Protein AF-A0A958LTY9-F1 (afdb_monomer_lite)

Secondary structure (DSSP, 8-state):
-B--GGGSPTTPPPPB--EE--GGGTT---TT-EEEEEEEEEEEE-SGGGGS-S---B-----TT-----------TTSS---B--EEEEEEEEEEEEEE-TT-

Sequence (104 aa):
MQEDPTKIPPGAMPRSIDVVLRNEFTEKGQPGDICEVIGYLCVLPELSSMLKPGEKTQLTTRSIETRGLGQTEGGISGLKGIRDLSYKLVFTAINIKVENNQFD

pLDDT: mean 76.16, std 18.68, range [38.66, 96.69]

Structure (mmCIF, N/CA/C/O backbone):
data_AF-A0A958LTY9-F1
#
_entry.id   AF-A0A958LTY9-F1
#
loop_
_atom_site.group_PDB
_atom_site.id
_atom_site.type_symbol
_atom_site.label_atom_id
_atom_site.label_alt_id
_atom_site.label_comp_id
_atom_site.label_asym_id
_atom_site.label_entity_id
_atom_site.label_seq_id
_atom_site.pdbx_PDB_ins_code
_atom_site.Cartn_x
_atom_site.Cartn_y
_atom_site.Cartn_z
_atom_site.occupancy
_atom_site.B_iso_or_equiv
_atom_site.auth_seq_id
_atom_site.auth_comp_id
_atom_site.auth_asym_id
_atom_site.auth_atom_id
_atom_site.pdbx_PDB_model_num
ATOM 1 N N . MET A 1 1 ? 1.523 2.584 2.343 1.00 91.56 1 MET A N 1
ATOM 2 C CA . MET A 1 1 ? 0.974 1.899 3.533 1.00 91.56 1 MET A CA 1
ATOM 3 C C . MET A 1 1 ? 1.959 0.849 4.010 1.00 91.56 1 MET A C 1
ATOM 5 O O . MET A 1 1 ? 2.616 0.228 3.179 1.00 91.56 1 MET A O 1
ATOM 9 N N . GLN A 1 2 ? 2.098 0.695 5.323 1.00 94.12 2 GLN A N 1
ATOM 10 C CA . GLN A 1 2 ? 3.023 -0.249 5.952 1.00 94.12 2 GLN A CA 1
ATOM 11 C C . GLN A 1 2 ? 2.249 -1.437 6.531 1.00 94.12 2 GLN A C 1
ATOM 13 O O . GLN A 1 2 ? 1.096 -1.280 6.925 1.00 94.12 2 GLN A O 1
ATOM 18 N N . GLU A 1 3 ? 2.872 -2.614 6.556 1.00 92.81 3 GLU A N 1
ATOM 19 C CA . GLU A 1 3 ? 2.320 -3.791 7.229 1.00 92.81 3 GLU A CA 1
ATOM 20 C C . GLU A 1 3 ? 2.062 -3.540 8.721 1.00 92.81 3 GLU A C 1
ATOM 22 O O . GLU A 1 3 ? 2.822 -2.843 9.397 1.00 92.81 3 GLU A O 1
ATOM 27 N N . ASP A 1 4 ? 1.001 -4.166 9.229 1.00 89.94 4 ASP A N 1
ATOM 28 C CA . ASP A 1 4 ? 0.650 -4.159 10.646 1.00 89.94 4 ASP A CA 1
ATOM 29 C C . ASP A 1 4 ? 1.744 -4.867 11.467 1.00 89.94 4 ASP A C 1
ATOM 31 O O . ASP A 1 4 ? 2.004 -6.053 11.226 1.00 89.94 4 ASP A O 1
ATOM 35 N N . PRO A 1 5 ? 2.366 -4.189 12.453 1.00 85.75 5 PRO A N 1
ATOM 36 C CA . PRO A 1 5 ? 3.448 -4.755 13.249 1.00 85.75 5 PRO A CA 1
ATOM 37 C C . PRO A 1 5 ? 3.052 -6.019 14.016 1.00 85.75 5 PRO A C 1
ATOM 39 O O . PRO A 1 5 ? 3.915 -6.846 14.301 1.00 85.75 5 PRO A O 1
ATOM 42 N N . THR A 1 6 ? 1.765 -6.210 14.316 1.00 88.12 6 THR A N 1
ATOM 43 C CA . THR A 1 6 ? 1.278 -7.393 15.039 1.00 88.12 6 THR A CA 1
ATOM 44 C C . THR A 1 6 ? 1.295 -8.666 14.190 1.00 88.12 6 THR A C 1
ATOM 46 O O . THR A 1 6 ? 1.281 -9.769 14.736 1.00 88.12 6 THR A O 1
ATOM 49 N N . LYS A 1 7 ? 1.352 -8.533 12.858 1.00 87.94 7 LYS A N 1
ATOM 50 C CA . LYS A 1 7 ? 1.311 -9.659 11.909 1.00 87.94 7 LYS A CA 1
ATOM 51 C C . LYS A 1 7 ? 2.671 -9.998 11.301 1.00 87.94 7 LYS A C 1
ATOM 53 O O . LYS A 1 7 ? 2.763 -10.912 10.481 1.00 87.94 7 LYS A O 1
ATOM 58 N N . ILE A 1 8 ? 3.722 -9.276 11.681 1.00 91.81 8 ILE A N 1
ATOM 59 C CA . ILE A 1 8 ? 5.073 -9.480 11.155 1.00 91.81 8 ILE A CA 1
ATOM 60 C C . ILE A 1 8 ? 5.761 -10.606 11.942 1.00 91.81 8 ILE A C 1
ATOM 62 O O . ILE A 1 8 ? 5.724 -10.604 13.174 1.00 91.81 8 ILE A O 1
ATOM 66 N N . PRO A 1 9 ? 6.414 -11.572 11.268 1.00 93.00 9 PRO A N 1
ATOM 67 C CA . PRO A 1 9 ? 7.162 -12.612 11.959 1.00 93.00 9 PRO A CA 1
ATOM 68 C C . PRO A 1 9 ? 8.372 -12.028 12.717 1.00 93.00 9 PRO A C 1
ATOM 70 O O . PRO A 1 9 ? 9.009 -11.089 12.227 1.00 93.00 9 PRO A O 1
ATOM 73 N N . PRO A 1 10 ? 8.744 -12.590 13.883 1.00 90.94 10 PRO A N 1
ATOM 74 C CA . PRO A 1 10 ? 9.883 -12.108 14.658 1.00 90.94 10 PRO A CA 1
ATOM 75 C C . PRO A 1 10 ? 11.170 -12.042 13.827 1.00 90.94 10 PRO A C 1
ATOM 77 O O . PRO A 1 10 ? 11.539 -13.002 13.153 1.00 90.94 10 PRO A O 1
ATOM 80 N N . GLY A 1 11 ? 11.857 -10.899 13.888 1.00 91.75 11 GLY A N 1
ATOM 81 C CA . GLY A 1 11 ? 13.105 -10.656 13.158 1.00 91.75 11 GLY A CA 1
ATOM 82 C C . GLY A 1 11 ? 12.938 -10.169 11.714 1.00 91.75 11 GLY A C 1
ATOM 83 O O . GLY A 1 11 ? 13.941 -9.836 11.085 1.00 91.75 11 GLY A O 1
ATOM 84 N N . ALA A 1 12 ? 11.714 -10.079 11.182 1.00 93.38 12 ALA A N 1
ATOM 85 C CA . ALA A 1 12 ? 11.473 -9.473 9.875 1.00 93.38 12 ALA A CA 1
ATOM 86 C C . ALA A 1 12 ? 11.288 -7.950 9.970 1.00 93.38 12 ALA A C 1
ATOM 88 O O . ALA A 1 12 ? 10.762 -7.423 10.949 1.00 93.38 12 ALA A O 1
ATOM 89 N N . MET A 1 13 ? 11.704 -7.241 8.918 1.00 93.62 13 MET A N 1
ATOM 90 C CA . MET A 1 13 ? 11.417 -5.815 8.766 1.00 93.62 13 MET A CA 1
ATOM 91 C C . MET A 1 13 ? 10.019 -5.613 8.158 1.00 93.62 13 MET A C 1
ATOM 93 O O . MET A 1 13 ? 9.661 -6.356 7.239 1.00 93.62 13 MET A O 1
ATOM 97 N N . PRO A 1 14 ? 9.247 -4.605 8.607 1.00 93.06 14 PRO A N 1
ATOM 98 C CA . PRO A 1 14 ? 7.956 -4.278 8.009 1.00 93.06 14 PRO A CA 1
ATOM 99 C C . PRO A 1 14 ? 8.077 -3.957 6.526 1.00 93.06 14 PRO A C 1
ATOM 101 O O . PRO A 1 14 ? 8.882 -3.112 6.128 1.00 93.06 14 PRO A O 1
ATOM 104 N N . ARG A 1 15 ? 7.251 -4.606 5.704 1.00 93.25 15 ARG A N 1
ATOM 105 C CA . ARG A 1 15 ? 7.165 -4.275 4.280 1.00 93.25 15 ARG A CA 1
ATOM 106 C C . ARG A 1 15 ? 6.161 -3.147 4.072 1.00 93.25 15 ARG A C 1
ATOM 108 O O . ARG A 1 15 ? 5.253 -2.930 4.877 1.00 93.25 15 ARG A O 1
ATOM 115 N N . SER A 1 16 ? 6.331 -2.417 2.979 1.00 93.44 16 SER A N 1
ATOM 116 C CA . SER A 1 16 ? 5.432 -1.342 2.577 1.00 93.44 16 SER A CA 1
ATOM 117 C C . SER A 1 16 ? 5.024 -1.494 1.117 1.00 93.44 16 SER A C 1
ATOM 119 O O . SER A 1 16 ? 5.759 -2.038 0.292 1.00 93.44 16 SER A O 1
ATOM 121 N N . ILE A 1 17 ? 3.821 -1.018 0.812 1.00 93.38 17 ILE A N 1
ATOM 122 C CA . ILE A 1 17 ? 3.281 -0.938 -0.542 1.00 93.38 17 ILE A CA 1
ATOM 123 C C . ILE A 1 17 ? 2.686 0.446 -0.768 1.00 93.38 17 ILE A C 1
ATOM 125 O O . ILE A 1 17 ? 2.056 1.025 0.125 1.00 93.38 17 ILE A O 1
ATOM 129 N N . ASP A 1 18 ? 2.874 0.981 -1.968 1.00 93.81 18 ASP A N 1
ATOM 130 C CA . ASP A 1 18 ? 2.240 2.233 -2.358 1.00 93.81 18 ASP A CA 1
ATOM 131 C C . ASP A 1 18 ? 0.789 1.973 -2.716 1.00 93.81 18 ASP A C 1
ATOM 133 O O . ASP A 1 18 ? 0.487 1.103 -3.534 1.00 93.81 18 ASP A O 1
ATOM 137 N N . VAL A 1 19 ? -0.101 2.739 -2.096 1.00 94.62 19 VAL A N 1
ATOM 138 C CA . VAL A 1 19 ? -1.539 2.641 -2.312 1.00 94.62 19 VAL A CA 1
ATOM 139 C C . VAL A 1 19 ? -2.023 3.965 -2.870 1.00 94.62 19 VAL A C 1
ATOM 141 O O . VAL A 1 19 ? -1.785 5.012 -2.272 1.00 94.62 19 VAL A O 1
ATOM 144 N N . VAL A 1 20 ? -2.697 3.917 -4.014 1.00 94.62 20 VAL A N 1
ATOM 145 C CA . VAL A 1 20 ? -3.296 5.091 -4.649 1.00 94.62 20 VAL A CA 1
ATOM 146 C C . VAL A 1 20 ? -4.790 5.094 -4.355 1.00 94.62 20 VAL A C 1
ATOM 148 O O . VAL A 1 20 ? -5.521 4.217 -4.822 1.00 94.62 20 VAL A O 1
ATOM 151 N N . LEU A 1 21 ? -5.230 6.094 -3.591 1.00 94.44 21 LEU A N 1
ATOM 152 C CA . LEU A 1 21 ? -6.641 6.423 -3.394 1.00 94.44 21 LEU A CA 1
ATOM 153 C C . LEU A 1 21 ? -7.108 7.339 -4.531 1.00 94.44 21 LEU A C 1
ATOM 155 O O . LEU A 1 21 ? -6.332 8.144 -5.046 1.00 94.44 21 LEU A O 1
ATOM 159 N N . ARG A 1 22 ? -8.364 7.192 -4.957 1.00 91.62 22 ARG A N 1
ATOM 160 C CA . ARG A 1 22 ? -8.960 7.993 -6.036 1.00 91.62 22 ARG A CA 1
ATOM 161 C C . ARG A 1 22 ? -10.374 8.424 -5.664 1.00 91.62 22 ARG A C 1
ATOM 163 O O . ARG A 1 22 ? -11.018 7.790 -4.829 1.00 91.62 22 ARG A O 1
ATOM 170 N N . ASN A 1 23 ? -10.852 9.463 -6.346 1.00 90.62 23 ASN A N 1
ATOM 171 C CA . ASN A 1 23 ? -12.229 9.951 -6.287 1.00 90.62 23 ASN A CA 1
ATOM 172 C C . ASN A 1 23 ? -12.682 10.267 -4.844 1.00 90.62 23 ASN A C 1
ATOM 174 O O . ASN A 1 23 ? -12.002 11.002 -4.131 1.00 90.62 23 ASN A O 1
ATOM 178 N N . GLU A 1 24 ? -13.812 9.713 -4.409 1.00 91.19 24 GLU A N 1
ATOM 179 C CA . GLU A 1 24 ? -14.455 9.946 -3.113 1.00 91.19 24 GLU A CA 1
ATOM 180 C C . GLU A 1 24 ? -13.705 9.365 -1.905 1.00 91.19 24 GLU A C 1
ATOM 182 O O . GLU A 1 24 ? -14.080 9.624 -0.763 1.00 91.19 24 GLU A O 1
ATOM 187 N N . PHE A 1 25 ? -12.667 8.558 -2.134 1.00 89.50 25 PHE A N 1
ATOM 188 C CA . PHE A 1 25 ? -11.833 7.989 -1.070 1.00 89.50 25 PHE A CA 1
ATOM 189 C C . PHE A 1 25 ? -10.596 8.839 -0.764 1.00 89.50 25 PHE A C 1
ATOM 191 O O . PHE A 1 25 ? -9.848 8.515 0.158 1.00 89.50 25 PHE A O 1
ATOM 198 N N . THR A 1 26 ? -10.374 9.911 -1.528 1.00 89.38 26 THR A N 1
ATOM 199 C CA . THR A 1 26 ? -9.324 10.900 -1.251 1.00 89.38 26 THR A CA 1
ATOM 200 C C . THR A 1 26 ? -9.565 11.510 0.138 1.00 89.38 26 THR A C 1
ATOM 202 O O . THR A 1 26 ? -10.713 11.749 0.502 1.00 89.38 26 THR A O 1
ATOM 205 N N . GLU A 1 27 ? -8.505 11.713 0.926 1.00 86.94 27 GLU A N 1
ATOM 206 C CA . GLU A 1 27 ? -8.537 12.229 2.313 1.00 86.94 27 GLU A CA 1
ATOM 207 C C . GLU A 1 27 ? -9.180 11.327 3.388 1.00 86.94 27 GLU A C 1
ATOM 209 O O . GLU A 1 27 ? -9.232 11.717 4.551 1.00 86.94 27 GLU A O 1
ATOM 214 N N . LYS A 1 28 ? -9.650 10.112 3.064 1.00 88.00 28 LYS A N 1
ATOM 215 C CA . LYS A 1 28 ? -10.280 9.246 4.083 1.00 88.00 28 LYS A CA 1
ATOM 216 C C . LYS A 1 28 ? -9.315 8.621 5.088 1.00 88.00 28 LYS A C 1
ATOM 218 O O . LYS A 1 28 ? -9.761 8.267 6.168 1.00 88.00 28 LYS A O 1
ATOM 223 N N . GLY A 1 29 ? -8.053 8.413 4.721 1.00 85.75 29 GLY A N 1
ATOM 224 C CA . GLY A 1 29 ? -7.054 7.820 5.613 1.00 85.75 29 GLY A CA 1
ATOM 225 C C . GLY A 1 29 ? -6.103 8.880 6.145 1.00 85.75 29 GLY A C 1
ATOM 226 O O . GLY A 1 29 ? -5.517 9.616 5.348 1.00 85.75 29 GLY A O 1
ATOM 227 N N . GLN A 1 30 ? -5.917 8.930 7.462 1.00 88.38 30 GLN A N 1
ATOM 228 C CA . GLN A 1 30 ? -4.955 9.814 8.108 1.00 88.38 30 GLN A CA 1
ATOM 229 C C . GLN A 1 30 ? -3.663 9.064 8.472 1.00 88.38 30 GLN A C 1
ATOM 231 O O . GLN A 1 30 ? -3.637 7.832 8.580 1.00 88.38 30 GLN A O 1
ATOM 236 N N . PRO A 1 31 ? -2.537 9.779 8.641 1.00 89.12 31 PRO A N 1
ATOM 237 C CA . PRO A 1 31 ? -1.313 9.170 9.142 1.00 89.12 31 PRO A CA 1
ATOM 238 C C . PRO A 1 31 ? -1.535 8.534 10.521 1.00 89.12 31 PRO A C 1
ATOM 240 O O . PRO A 1 31 ? -1.973 9.204 11.447 1.00 89.12 31 PRO A O 1
ATOM 243 N N . GLY A 1 32 ? -1.177 7.257 10.662 1.00 88.19 32 GLY A N 1
ATOM 244 C CA . GLY A 1 32 ? -1.345 6.500 11.910 1.00 88.19 32 GLY A CA 1
ATOM 245 C C . GLY A 1 32 ? -2.578 5.596 11.932 1.00 88.19 32 GLY A C 1
ATOM 246 O O . GLY A 1 32 ? -2.610 4.652 12.721 1.00 88.19 32 GLY A O 1
ATOM 247 N N . ASP A 1 33 ? -3.531 5.801 11.022 1.00 90.00 33 ASP A N 1
ATOM 248 C CA . ASP A 1 33 ? -4.740 4.988 10.968 1.00 90.00 33 ASP A CA 1
ATOM 249 C C . ASP A 1 33 ? -4.463 3.556 10.501 1.00 90.00 33 ASP A C 1
ATOM 251 O O . ASP A 1 33 ? -3.736 3.295 9.533 1.00 90.00 33 ASP A O 1
ATOM 255 N N . ILE A 1 34 ? -5.148 2.611 11.145 1.00 90.06 34 ILE A N 1
ATOM 256 C CA . ILE A 1 34 ? -5.236 1.233 10.666 1.00 90.06 34 ILE A CA 1
ATOM 257 C C . ILE A 1 34 ? -6.345 1.189 9.620 1.00 90.06 34 ILE A C 1
ATOM 259 O O . ILE A 1 34 ? -7.526 1.347 9.936 1.00 90.06 34 ILE A O 1
ATOM 263 N N . CYS A 1 35 ? -5.950 0.985 8.366 1.00 91.56 35 CYS A N 1
ATOM 264 C CA . CYS A 1 35 ? -6.864 0.990 7.233 1.00 91.56 35 CYS A CA 1
ATOM 265 C C . CYS A 1 35 ? -6.882 -0.370 6.532 1.00 91.56 35 CYS A C 1
ATOM 267 O O . CYS A 1 35 ? -5.83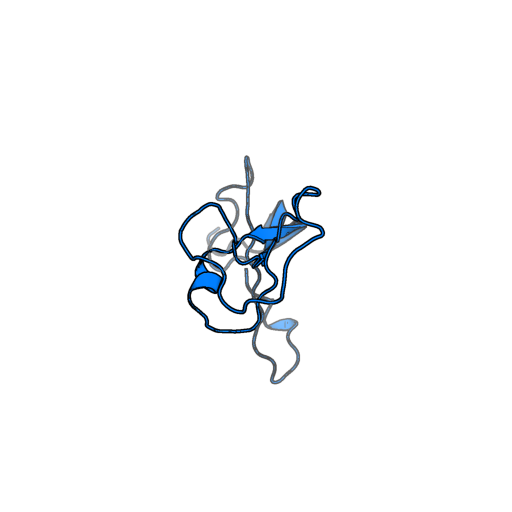7 -0.932 6.199 1.00 91.56 35 CYS A O 1
ATOM 269 N N . GLU A 1 36 ? -8.081 -0.852 6.230 1.00 93.00 36 GLU A N 1
ATOM 270 C CA . GLU A 1 36 ? -8.322 -1.977 5.339 1.00 93.00 36 GLU A CA 1
ATOM 271 C C . GLU A 1 36 ? -8.642 -1.442 3.938 1.00 93.00 36 GLU A C 1
ATOM 273 O O . GLU A 1 36 ? -9.552 -0.630 3.755 1.00 93.00 36 GLU A O 1
ATOM 278 N N . VAL A 1 37 ? -7.876 -1.876 2.934 1.00 94.31 37 VAL A N 1
ATOM 279 C CA . VAL A 1 37 ? -8.008 -1.390 1.555 1.00 94.31 37 VAL A CA 1
ATOM 280 C C . VAL A 1 37 ? -8.376 -2.538 0.630 1.00 94.31 37 VAL A C 1
ATOM 282 O O . VAL A 1 37 ? -7.694 -3.559 0.579 1.00 94.31 37 VAL A O 1
ATOM 285 N N . ILE A 1 38 ? -9.428 -2.333 -0.159 1.00 95.94 38 ILE A N 1
ATOM 286 C CA . ILE A 1 38 ? -9.872 -3.251 -1.207 1.00 95.94 38 ILE A CA 1
ATOM 287 C C . ILE A 1 38 ? -9.556 -2.614 -2.554 1.00 95.94 38 ILE A C 1
ATOM 289 O O . ILE A 1 38 ? -9.814 -1.430 -2.773 1.00 95.94 38 ILE A O 1
ATOM 293 N N . GLY A 1 39 ? -9.000 -3.388 -3.477 1.00 95.44 39 GLY A N 1
ATOM 294 C CA . GLY A 1 39 ? -8.551 -2.868 -4.758 1.00 95.44 39 GLY A CA 1
ATOM 295 C C . GLY A 1 39 ? -7.848 -3.917 -5.600 1.00 95.44 39 GLY A C 1
ATOM 296 O O . GLY A 1 39 ? -8.106 -5.112 -5.466 1.00 95.44 39 GLY A O 1
ATOM 297 N N . TYR A 1 40 ? -6.956 -3.459 -6.470 1.00 96.38 40 TYR A N 1
ATOM 298 C CA . TYR A 1 40 ? -6.218 -4.316 -7.387 1.00 96.38 40 TYR A CA 1
ATOM 299 C C . TYR A 1 40 ? -4.751 -3.898 -7.495 1.00 96.38 40 TYR A C 1
ATOM 301 O O . TYR A 1 40 ? -4.400 -2.722 -7.373 1.00 96.38 40 TYR A O 1
ATOM 309 N N . LEU A 1 41 ? -3.884 -4.887 -7.720 1.00 96.56 41 LEU A N 1
ATOM 310 C CA . LEU A 1 41 ? -2.457 -4.672 -7.919 1.00 96.56 41 LEU A CA 1
ATOM 311 C C . LEU A 1 41 ? -2.195 -4.201 -9.354 1.00 96.56 41 LEU A C 1
ATOM 313 O O . LEU A 1 41 ? -2.649 -4.814 -10.318 1.00 96.56 41 LEU A O 1
ATOM 317 N N . CYS A 1 42 ? -1.431 -3.126 -9.477 1.00 94.88 42 CYS A N 1
ATOM 318 C CA . CYS A 1 42 ? -1.040 -2.492 -10.725 1.00 94.88 42 CYS A CA 1
ATOM 319 C C . CYS A 1 42 ? 0.477 -2.445 -10.857 1.00 94.88 42 CYS A C 1
ATOM 321 O O . CYS A 1 42 ? 1.227 -2.517 -9.881 1.00 94.88 42 CYS A O 1
ATOM 323 N N . VAL A 1 43 ? 0.918 -2.247 -12.093 1.00 92.56 43 VAL A N 1
ATOM 324 C CA . VAL A 1 43 ? 2.320 -2.073 -12.443 1.00 92.56 43 VAL A CA 1
ATOM 325 C C . VAL A 1 43 ? 2.477 -0.703 -13.094 1.00 92.56 43 VAL A C 1
ATOM 327 O O . VAL A 1 43 ? 1.835 -0.431 -14.108 1.00 92.56 43 VAL A O 1
ATOM 330 N N . LEU A 1 44 ? 3.306 0.165 -12.516 1.00 88.31 44 LEU A N 1
ATOM 331 C CA . LEU A 1 44 ? 3.600 1.490 -13.066 1.00 88.31 44 LEU A CA 1
ATOM 332 C C . LEU A 1 44 ? 5.021 1.538 -13.628 1.00 88.31 44 LEU A C 1
ATOM 334 O O . LEU A 1 44 ? 5.931 1.005 -12.992 1.00 88.31 44 LEU A O 1
ATOM 338 N N . PRO A 1 45 ? 5.241 2.171 -14.792 1.00 86.31 45 PRO A N 1
ATOM 339 C CA . PRO A 1 45 ? 6.588 2.388 -15.299 1.00 86.31 45 PRO A CA 1
ATOM 340 C C . PRO A 1 45 ? 7.345 3.352 -14.375 1.00 86.31 45 PRO A C 1
ATOM 342 O O . PRO A 1 45 ? 6.841 4.424 -14.042 1.00 86.31 45 PRO A O 1
ATOM 345 N N . GLU A 1 46 ? 8.557 2.985 -13.970 1.00 75.75 46 GLU A N 1
ATOM 346 C CA . GLU A 1 46 ? 9.418 3.811 -13.121 1.00 75.75 46 GLU A CA 1
ATOM 347 C C . GLU A 1 46 ? 10.546 4.444 -13.953 1.00 75.75 46 GLU A C 1
ATOM 349 O O . GLU A 1 46 ? 11.271 3.738 -14.651 1.00 75.75 46 GLU A O 1
ATOM 354 N N . LEU A 1 47 ? 10.720 5.772 -13.868 1.00 64.88 47 LEU A N 1
ATOM 355 C CA . LEU A 1 47 ? 11.814 6.487 -14.553 1.00 64.88 47 LEU A CA 1
ATOM 356 C C . LEU A 1 47 ? 13.161 6.375 -13.815 1.00 64.88 47 LEU A C 1
ATOM 358 O O . LEU A 1 47 ? 14.216 6.424 -14.445 1.00 64.88 47 LEU A O 1
ATOM 362 N N . SER A 1 48 ? 13.142 6.223 -12.489 1.00 61.53 48 SER A N 1
ATOM 363 C CA . SER A 1 48 ? 14.325 6.267 -11.613 1.00 61.53 48 SER A CA 1
ATOM 364 C C . SER A 1 48 ? 15.319 5.136 -11.871 1.00 61.53 48 SER A C 1
ATOM 366 O O . SER A 1 48 ? 16.511 5.263 -11.582 1.00 61.53 48 SER A O 1
ATOM 368 N N . SER A 1 49 ? 14.848 4.016 -12.418 1.00 54.97 49 SER A N 1
ATOM 369 C CA . SER A 1 49 ? 15.701 2.876 -12.723 1.00 54.97 49 SER A CA 1
ATOM 370 C C . SER A 1 49 ? 16.714 3.183 -13.826 1.00 54.97 49 SER A C 1
ATOM 372 O O . SER A 1 49 ? 17.727 2.492 -13.876 1.00 54.97 49 SER A O 1
ATOM 374 N N . MET A 1 50 ? 16.509 4.209 -14.671 1.00 55.00 50 MET A N 1
ATOM 375 C CA . MET A 1 50 ? 17.452 4.599 -15.735 1.00 55.00 50 MET A CA 1
ATOM 376 C C . MET A 1 50 ? 18.854 4.918 -15.198 1.00 55.00 50 MET A C 1
ATOM 378 O O . MET A 1 50 ? 19.832 4.749 -15.915 1.00 55.00 50 MET A O 1
ATOM 382 N N . LEU A 1 51 ? 18.967 5.324 -13.930 1.00 52.72 51 LEU A N 1
ATOM 383 C CA . LEU A 1 51 ? 20.226 5.753 -13.315 1.00 52.72 51 LEU A CA 1
ATOM 384 C C . LEU A 1 51 ? 21.092 4.605 -12.771 1.00 52.72 51 LEU A C 1
ATOM 386 O O . LEU A 1 51 ? 22.242 4.841 -12.409 1.00 52.72 51 LEU A O 1
ATOM 390 N N . LYS A 1 52 ? 20.572 3.370 -12.687 1.00 56.41 52 LYS A N 1
ATOM 391 C CA . LYS A 1 52 ? 21.349 2.205 -12.229 1.00 56.41 52 LYS A CA 1
ATOM 392 C C . LYS A 1 52 ? 21.942 1.456 -13.431 1.00 56.41 52 LYS A C 1
ATOM 394 O O . LYS A 1 52 ? 21.160 0.941 -14.238 1.00 56.41 52 LYS A O 1
ATOM 399 N N . PRO A 1 53 ? 23.280 1.368 -13.565 1.00 50.28 53 PRO A N 1
ATOM 400 C CA . PRO A 1 53 ? 23.922 0.550 -14.590 1.00 50.28 53 PRO A CA 1
ATOM 401 C C . PRO A 1 53 ? 23.705 -0.936 -14.269 1.00 50.28 53 PRO A C 1
ATOM 403 O O . PRO A 1 53 ? 24.040 -1.386 -13.176 1.00 50.28 53 PRO A O 1
ATOM 406 N N . GLY A 1 54 ? 23.114 -1.691 -15.191 1.00 65.31 54 GLY A N 1
ATOM 407 C CA . GLY A 1 54 ? 22.829 -3.120 -15.035 1.00 65.31 54 GLY A CA 1
ATOM 408 C C . GLY A 1 54 ? 22.062 -3.674 -16.236 1.00 65.31 54 GLY A C 1
ATOM 409 O O . GLY A 1 54 ? 21.581 -2.905 -17.067 1.00 65.31 54 GLY A O 1
ATOM 410 N N . GLU A 1 55 ? 21.964 -5.001 -16.335 1.00 58.16 55 GLU A N 1
ATOM 411 C CA . GLU A 1 55 ? 21.292 -5.703 -17.434 1.00 58.16 55 GLU A CA 1
ATOM 412 C C . GLU A 1 55 ? 19.779 -5.432 -17.385 1.00 58.16 55 GLU A C 1
ATOM 414 O O . GLU A 1 55 ? 19.056 -5.963 -16.541 1.00 58.16 55 GLU A O 1
ATOM 419 N N . LYS A 1 56 ? 19.293 -4.538 -18.252 1.00 62.41 56 LYS A N 1
ATOM 420 C CA . LYS A 1 56 ? 17.870 -4.194 -18.346 1.00 62.41 56 LYS A CA 1
ATOM 421 C C . LYS A 1 56 ? 17.320 -4.580 -19.701 1.00 62.41 56 LYS A C 1
ATOM 423 O O . LYS A 1 56 ? 17.945 -4.370 -20.737 1.00 62.41 56 LYS A O 1
ATOM 428 N N . THR A 1 57 ? 16.114 -5.136 -19.677 1.00 61.00 57 THR A N 1
ATOM 429 C CA . THR A 1 57 ? 15.382 -5.489 -20.890 1.00 61.00 57 THR A CA 1
ATOM 430 C C . THR A 1 57 ? 15.015 -4.219 -21.650 1.00 61.00 57 THR A C 1
ATOM 432 O O . THR A 1 57 ? 14.391 -3.306 -21.106 1.00 61.00 57 THR A O 1
ATOM 435 N N . GLN A 1 58 ? 15.405 -4.178 -22.919 1.00 66.44 58 GLN A N 1
ATOM 436 C CA . GLN A 1 58 ? 15.163 -3.068 -23.829 1.00 66.44 58 GLN A CA 1
ATOM 437 C C . GLN A 1 58 ? 14.080 -3.452 -24.839 1.00 66.44 58 GLN A C 1
ATOM 439 O O . GLN A 1 58 ? 14.087 -4.556 -25.386 1.00 66.44 58 GLN A O 1
ATOM 444 N N . LEU A 1 59 ? 13.148 -2.539 -25.119 1.00 64.38 59 LEU A N 1
ATOM 445 C CA . LEU A 1 59 ? 12.225 -2.707 -26.242 1.00 64.38 59 LEU A CA 1
ATOM 446 C C . LEU A 1 59 ? 12.975 -2.421 -27.545 1.00 64.38 59 LEU A C 1
ATOM 448 O O . LEU A 1 59 ? 13.254 -1.269 -27.873 1.00 64.38 59 LEU A O 1
ATOM 452 N N . THR A 1 60 ? 13.285 -3.471 -28.303 1.00 64.00 60 THR A N 1
ATOM 453 C CA . THR A 1 60 ? 13.823 -3.350 -29.662 1.00 64.00 60 THR A CA 1
ATOM 454 C C . THR A 1 60 ? 12.699 -3.542 -30.675 1.00 64.00 60 THR A C 1
ATOM 456 O O . THR A 1 60 ? 12.227 -4.657 -30.896 1.00 64.00 60 THR A O 1
ATOM 459 N N . THR A 1 61 ? 12.276 -2.473 -31.344 1.00 63.72 61 THR A N 1
ATOM 460 C CA . THR A 1 61 ? 11.444 -2.584 -32.550 1.00 63.72 61 THR A CA 1
ATOM 461 C C . THR A 1 61 ? 12.310 -3.105 -33.694 1.00 63.72 61 THR A C 1
ATOM 463 O O . THR A 1 61 ? 13.082 -2.351 -34.280 1.00 63.72 61 THR A O 1
ATOM 466 N N . ARG A 1 62 ? 12.215 -4.401 -34.013 1.00 59.66 62 ARG A N 1
ATOM 467 C CA . ARG A 1 62 ? 12.830 -4.952 -35.229 1.00 59.66 62 ARG A CA 1
ATOM 468 C C . ARG A 1 62 ? 11.996 -4.517 -36.434 1.00 59.66 62 ARG A C 1
ATOM 470 O O . ARG A 1 62 ? 10.915 -5.057 -36.657 1.00 59.66 62 ARG A O 1
ATOM 477 N N . SER A 1 63 ? 12.478 -3.547 -37.205 1.00 53.44 63 SER A N 1
ATOM 478 C CA . SER A 1 63 ? 11.962 -3.308 -38.553 1.00 53.44 63 SER A CA 1
ATOM 479 C C . SER A 1 63 ? 12.274 -4.533 -39.422 1.00 53.44 63 SER A C 1
ATOM 481 O O . SER A 1 63 ? 13.390 -5.049 -39.427 1.00 53.44 63 SER A O 1
ATOM 483 N N . ILE A 1 64 ? 11.270 -5.030 -40.145 1.00 56.06 64 ILE A N 1
ATOM 484 C CA . ILE A 1 64 ? 11.341 -6.248 -40.976 1.00 56.06 64 ILE A CA 1
ATOM 485 C C . ILE A 1 64 ? 12.294 -6.087 -42.186 1.00 56.06 64 ILE A C 1
ATOM 487 O O . ILE A 1 64 ? 12.630 -7.069 -42.847 1.00 56.06 64 ILE A O 1
ATOM 491 N N . GLU A 1 65 ? 12.791 -4.877 -42.444 1.00 51.72 65 GLU A N 1
ATOM 492 C CA . GLU A 1 65 ? 13.514 -4.516 -43.669 1.00 51.72 65 GLU A CA 1
ATOM 493 C C . GLU A 1 65 ? 15.023 -4.810 -43.656 1.00 51.72 65 GLU A C 1
ATOM 495 O O . GLU A 1 65 ? 15.646 -4.787 -44.712 1.00 51.72 65 GLU A O 1
ATOM 500 N N . THR A 1 66 ? 15.628 -5.171 -42.518 1.00 52.16 66 THR A N 1
ATOM 501 C CA . THR A 1 66 ? 17.098 -5.298 -42.420 1.00 52.16 66 THR A CA 1
ATOM 502 C C . THR A 1 66 ? 17.549 -6.717 -42.057 1.00 52.16 66 THR A C 1
ATOM 504 O O . THR A 1 66 ? 18.281 -6.939 -41.098 1.00 52.16 66 THR A O 1
ATOM 507 N N . ARG A 1 67 ? 17.117 -7.727 -42.827 1.00 47.78 67 ARG A N 1
ATOM 508 C CA . ARG A 1 67 ? 17.616 -9.122 -42.726 1.00 47.78 67 ARG A CA 1
ATOM 509 C C . ARG A 1 67 ? 18.899 -9.375 -43.528 1.00 47.78 67 ARG A C 1
ATOM 511 O O . ARG A 1 67 ? 19.107 -10.450 -44.079 1.00 47.78 67 ARG A O 1
ATOM 518 N N . GLY A 1 68 ? 19.780 -8.391 -43.579 1.00 45.47 68 GLY A N 1
ATOM 519 C CA . GLY A 1 68 ? 21.070 -8.538 -44.225 1.00 45.47 68 GLY A CA 1
ATOM 520 C C . GLY A 1 68 ? 21.933 -7.358 -43.865 1.00 45.47 68 GLY A C 1
ATOM 521 O O . GLY A 1 68 ? 21.714 -6.283 -44.402 1.00 45.47 68 GLY A O 1
ATOM 522 N N . LEU A 1 69 ? 22.836 -7.561 -42.909 1.00 41.97 69 LEU A N 1
ATOM 523 C CA . LEU A 1 69 ? 24.213 -7.067 -42.871 1.00 41.97 69 LEU A CA 1
ATOM 524 C C . LEU A 1 69 ? 24.722 -7.181 -41.427 1.00 41.97 69 LEU A C 1
ATOM 526 O O . LEU A 1 69 ? 24.133 -6.629 -40.507 1.00 41.97 69 LEU A O 1
ATOM 530 N N . GLY A 1 70 ? 25.780 -7.983 -41.299 1.00 42.06 70 GLY A N 1
ATOM 531 C CA . GLY A 1 70 ? 26.852 -7.976 -40.303 1.00 42.06 70 GLY A CA 1
ATOM 532 C C . GLY A 1 70 ? 26.597 -7.451 -38.892 1.00 42.06 70 GLY A C 1
ATOM 533 O O . GLY A 1 70 ? 26.246 -6.298 -38.685 1.00 42.0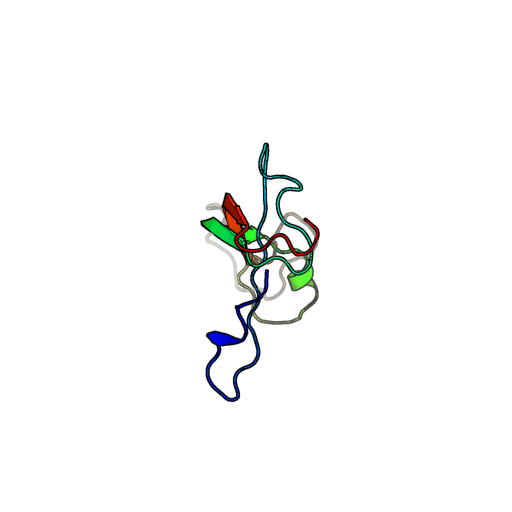6 70 GLY A O 1
ATOM 534 N N . GLN A 1 71 ? 26.954 -8.300 -37.929 1.00 51.91 71 GLN A N 1
ATOM 535 C CA . GLN A 1 71 ? 27.426 -7.914 -36.602 1.00 51.91 71 GLN A CA 1
ATOM 536 C C . GLN A 1 71 ? 28.177 -6.572 -36.616 1.00 51.91 71 GLN A C 1
ATOM 538 O O . GLN A 1 71 ? 29.251 -6.477 -37.206 1.00 51.91 71 GLN A O 1
ATOM 543 N N . THR A 1 72 ? 27.658 -5.581 -35.900 1.00 38.66 72 THR A N 1
ATOM 544 C CA . THR A 1 72 ? 28.461 -4.498 -35.334 1.00 38.66 72 THR A CA 1
ATOM 545 C C . THR A 1 72 ? 27.908 -4.147 -33.958 1.00 38.66 72 THR A C 1
ATOM 547 O O . THR A 1 72 ? 26.794 -3.647 -33.800 1.00 38.66 72 THR A O 1
ATOM 550 N N . GLU A 1 73 ? 28.705 -4.466 -32.942 1.00 50.34 73 GLU A N 1
ATOM 551 C CA . GLU A 1 73 ? 28.631 -3.862 -31.618 1.00 50.34 73 GLU A CA 1
ATOM 552 C C . GLU A 1 73 ? 28.676 -2.335 -31.769 1.00 50.34 73 GLU A C 1
ATOM 554 O O . GLU A 1 73 ? 29.599 -1.796 -32.377 1.00 50.34 73 GLU A O 1
ATOM 559 N N . GLY A 1 74 ? 27.675 -1.628 -31.245 1.00 47.28 74 GLY A N 1
ATOM 560 C CA . GLY A 1 74 ? 27.639 -0.163 -31.284 1.00 47.28 74 GLY A CA 1
ATOM 561 C C . GLY A 1 74 ? 26.332 0.382 -31.841 1.00 47.28 74 GLY A C 1
ATOM 562 O O . GLY A 1 74 ? 26.280 0.928 -32.941 1.00 47.28 74 GLY A O 1
ATOM 563 N N . GLY A 1 75 ? 25.260 0.259 -31.057 1.00 47.78 75 GLY A N 1
ATOM 564 C CA . GLY A 1 75 ? 24.020 0.979 -31.322 1.00 47.78 75 GLY A CA 1
ATOM 565 C C . GLY A 1 75 ? 24.249 2.488 -31.206 1.00 47.78 75 GLY A C 1
ATOM 566 O O . GLY A 1 75 ? 24.551 3.005 -30.134 1.00 47.78 75 GLY A O 1
ATOM 567 N N . ILE A 1 76 ? 24.104 3.193 -32.323 1.00 45.97 76 ILE A N 1
ATOM 568 C CA . ILE A 1 76 ? 24.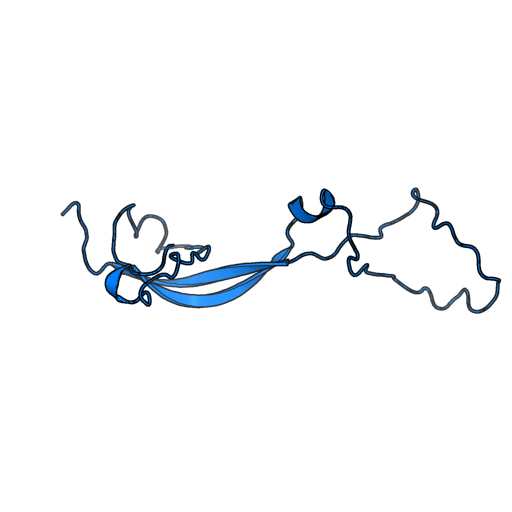098 4.655 -32.421 1.00 45.97 76 ILE A CA 1
ATOM 569 C C . ILE A 1 76 ? 23.067 5.283 -31.462 1.00 45.97 76 ILE A C 1
ATOM 571 O O . ILE A 1 76 ? 21.858 5.183 -31.655 1.00 45.97 76 ILE A O 1
ATOM 575 N N . SER A 1 77 ? 23.565 5.993 -30.448 1.00 53.09 77 SER A N 1
ATOM 576 C CA . SER A 1 77 ? 22.817 6.636 -29.350 1.00 53.09 77 SER A CA 1
ATOM 577 C C . SER A 1 77 ? 21.978 7.877 -29.750 1.00 53.09 77 SER A C 1
ATOM 579 O O . SER A 1 77 ? 21.723 8.742 -28.914 1.00 53.09 77 SER A O 1
ATOM 581 N N . GLY A 1 78 ? 21.560 8.027 -31.012 1.00 47.31 78 GLY A N 1
ATOM 582 C CA . GLY A 1 78 ? 21.072 9.322 -31.526 1.00 47.31 78 GLY A CA 1
ATOM 583 C C . GLY A 1 78 ? 19.688 9.361 -32.177 1.00 47.31 78 GLY A C 1
ATOM 584 O O . GLY A 1 78 ? 19.099 10.435 -32.266 1.00 47.31 78 GLY A O 1
ATOM 585 N N . LEU A 1 79 ? 19.136 8.238 -32.645 1.00 48.78 79 LEU A N 1
ATOM 586 C CA . LEU A 1 79 ? 17.930 8.239 -33.487 1.00 48.78 79 LEU A CA 1
ATOM 587 C C . LEU A 1 79 ? 16.920 7.191 -32.989 1.00 48.78 79 LEU A C 1
ATOM 589 O O . LEU A 1 79 ? 17.078 6.002 -33.221 1.00 48.78 79 LEU A O 1
ATOM 593 N N . LYS A 1 80 ? 15.870 7.666 -32.299 1.00 47.28 80 LYS A N 1
ATOM 594 C CA . LYS A 1 80 ? 14.670 6.926 -31.845 1.00 47.28 80 LYS A CA 1
ATOM 595 C C . LYS A 1 80 ? 14.909 5.636 -31.023 1.00 47.28 80 LYS A C 1
ATOM 597 O O . LYS A 1 80 ? 14.771 4.521 -31.507 1.00 47.28 80 LYS A O 1
ATOM 602 N N . GLY A 1 81 ? 14.985 5.820 -29.702 1.00 57.78 81 GLY A N 1
ATOM 603 C CA . GLY A 1 81 ? 13.892 5.328 -28.849 1.00 57.78 81 GLY A CA 1
ATOM 604 C C . GLY A 1 81 ? 14.040 3.977 -28.147 1.00 57.78 81 GLY A C 1
ATOM 605 O O . GLY A 1 81 ? 13.013 3.379 -27.835 1.00 57.78 81 GLY A O 1
ATOM 606 N N . ILE A 1 82 ? 15.250 3.505 -27.848 1.00 59.03 82 ILE A N 1
ATOM 607 C CA . ILE A 1 82 ? 15.410 2.374 -26.924 1.00 59.03 82 ILE A CA 1
ATOM 608 C C . ILE A 1 82 ? 15.240 2.902 -25.494 1.00 59.03 82 ILE A C 1
ATOM 610 O O . ILE A 1 82 ? 16.065 3.676 -25.013 1.00 59.03 82 ILE A O 1
ATOM 614 N N . ARG A 1 83 ? 14.131 2.543 -24.839 1.00 64.50 83 ARG A N 1
ATOM 615 C CA . ARG A 1 83 ? 13.860 2.899 -23.439 1.00 64.50 83 ARG A CA 1
ATOM 616 C C . ARG A 1 83 ? 13.977 1.662 -22.564 1.00 64.50 83 ARG A C 1
ATOM 618 O O . ARG A 1 83 ? 13.407 0.624 -22.901 1.00 64.50 83 ARG A O 1
ATOM 625 N N . ASP A 1 84 ? 14.684 1.810 -21.450 1.00 70.00 84 ASP A N 1
ATOM 626 C CA . ASP A 1 84 ? 14.714 0.814 -20.385 1.00 70.00 84 ASP A CA 1
ATOM 627 C C . ASP A 1 84 ? 13.297 0.598 -19.850 1.00 70.00 84 ASP A C 1
ATOM 629 O O . ASP A 1 84 ? 12.568 1.555 -19.569 1.00 70.00 84 ASP A O 1
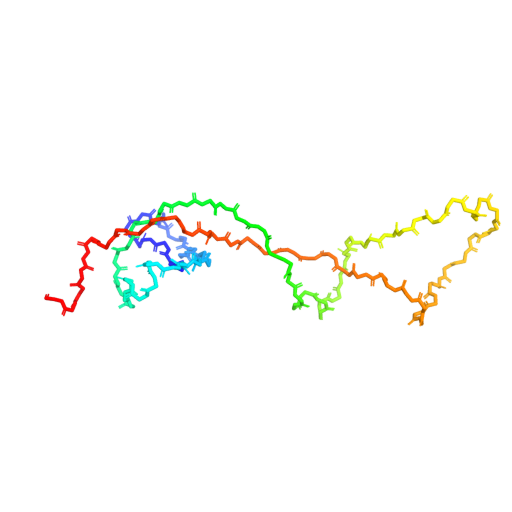ATOM 633 N N . LEU A 1 85 ? 12.909 -0.669 -19.706 1.00 73.56 85 LEU A N 1
ATOM 634 C CA . LEU A 1 85 ? 11.641 -1.041 -19.102 1.00 73.56 85 LEU A CA 1
ATOM 635 C C . LEU A 1 85 ? 11.893 -1.360 -17.645 1.00 73.56 85 LEU A C 1
ATOM 637 O O . LEU A 1 85 ? 12.574 -2.322 -17.295 1.00 73.56 85 LEU A O 1
ATOM 641 N N . SER A 1 86 ? 11.345 -0.534 -16.774 1.00 78.94 86 SER A N 1
ATOM 642 C CA . SER A 1 86 ? 11.332 -0.809 -15.352 1.00 78.94 86 SER A CA 1
ATOM 643 C C . SER A 1 86 ? 9.992 -0.443 -14.793 1.00 78.94 86 SER A C 1
ATOM 645 O O . SER A 1 86 ? 9.345 0.509 -15.225 1.00 78.94 86 SER A O 1
ATOM 647 N N . TYR A 1 87 ? 9.585 -1.254 -13.841 1.00 85.88 87 TYR A N 1
ATOM 648 C CA . TYR A 1 87 ? 8.225 -1.307 -13.394 1.00 85.88 87 TYR A CA 1
ATOM 649 C C . TYR A 1 87 ? 8.213 -1.468 -11.886 1.00 85.88 87 TYR A C 1
ATOM 651 O O . TYR A 1 87 ? 8.970 -2.264 -11.333 1.00 85.88 87 TYR A O 1
ATOM 659 N N . LYS A 1 88 ? 7.327 -0.723 -11.241 1.00 88.06 88 LYS A N 1
ATOM 660 C CA . LYS A 1 88 ? 7.083 -0.777 -9.809 1.00 88.06 88 LYS A CA 1
ATOM 661 C C . LYS A 1 88 ? 5.665 -1.265 -9.556 1.00 88.06 88 LYS A C 1
ATOM 663 O O . LYS A 1 88 ? 4.730 -0.875 -10.257 1.00 88.06 88 LYS A O 1
ATOM 668 N N . LEU A 1 89 ? 5.512 -2.111 -8.543 1.00 92.75 89 LEU A N 1
ATOM 669 C CA . LEU A 1 89 ? 4.205 -2.540 -8.061 1.00 92.75 89 LEU A CA 1
ATOM 670 C C . LEU A 1 89 ? 3.556 -1.425 -7.243 1.00 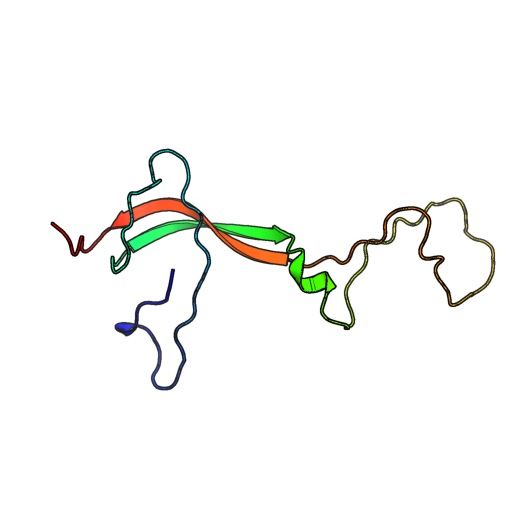92.75 89 LEU A C 1
ATOM 672 O O . LEU A 1 89 ? 4.179 -0.864 -6.342 1.00 92.75 89 LEU A O 1
ATOM 676 N N . VAL A 1 90 ? 2.298 -1.135 -7.553 1.00 95.31 90 VAL A N 1
ATOM 677 C CA . VAL A 1 90 ? 1.465 -0.161 -6.844 1.00 95.31 90 VAL A CA 1
ATOM 678 C C . VAL A 1 90 ? 0.077 -0.755 -6.682 1.00 95.31 90 VAL A C 1
ATOM 680 O O . VAL A 1 90 ? -0.442 -1.385 -7.596 1.00 95.31 90 VAL A O 1
ATOM 683 N N . PHE A 1 91 ? -0.551 -0.560 -5.534 1.00 96.69 91 PHE A N 1
ATOM 684 C CA . PHE A 1 91 ? -1.911 -1.010 -5.293 1.00 96.69 91 PHE A CA 1
ATOM 685 C C . PHE A 1 91 ? -2.892 0.131 -5.540 1.00 96.69 91 PHE A C 1
ATOM 687 O O . PHE A 1 91 ? -2.749 1.227 -5.006 1.00 96.69 91 PHE A O 1
ATOM 694 N N . THR A 1 92 ? -3.898 -0.106 -6.368 1.00 95.88 92 THR A N 1
ATOM 695 C CA . THR A 1 92 ? -4.928 0.890 -6.653 1.00 95.88 92 THR A CA 1
ATOM 696 C C . THR A 1 92 ? -6.183 0.562 -5.864 1.00 95.88 92 THR A C 1
ATOM 698 O O . THR A 1 92 ? -6.767 -0.505 -6.050 1.00 95.88 92 THR A O 1
ATOM 701 N N . ALA A 1 93 ? -6.604 1.477 -4.994 1.00 95.94 93 ALA A N 1
ATOM 702 C CA . ALA A 1 93 ? -7.770 1.274 -4.149 1.00 95.94 93 ALA A CA 1
ATOM 703 C C . ALA A 1 93 ? -9.080 1.482 -4.927 1.00 95.94 93 ALA A C 1
ATOM 705 O O . ALA A 1 93 ? -9.205 2.401 -5.741 1.00 95.94 93 ALA A O 1
ATOM 706 N N . ILE A 1 94 ? -10.050 0.615 -4.642 1.00 94.94 94 ILE A N 1
ATOM 707 C CA . ILE A 1 94 ? -11.469 0.748 -4.995 1.00 94.94 94 ILE A CA 1
ATOM 708 C C . ILE A 1 94 ? -12.276 1.146 -3.755 1.00 94.94 94 ILE A C 1
ATOM 710 O O . ILE A 1 94 ? -13.272 1.841 -3.887 1.00 94.94 94 ILE A O 1
ATOM 714 N N . ASN A 1 95 ? -11.864 0.710 -2.563 1.00 94.31 95 ASN A N 1
ATOM 715 C CA . ASN A 1 95 ? -12.508 1.065 -1.303 1.00 94.31 95 ASN A CA 1
ATOM 716 C C . ASN A 1 95 ? -11.478 1.100 -0.163 1.00 94.31 95 ASN A C 1
ATOM 718 O O . ASN A 1 95 ? -10.477 0.381 -0.202 1.00 94.31 95 ASN A O 1
ATOM 722 N N . ILE A 1 96 ? -11.748 1.914 0.854 1.00 94.06 96 ILE A N 1
ATOM 723 C CA . ILE A 1 96 ? -10.968 2.016 2.088 1.00 94.06 96 ILE A CA 1
ATOM 724 C C . ILE A 1 96 ? -11.912 2.070 3.290 1.00 94.06 96 ILE A C 1
ATOM 726 O O . ILE A 1 96 ? -12.886 2.827 3.299 1.00 94.06 96 ILE A O 1
ATOM 730 N N . LYS A 1 97 ? -11.602 1.270 4.308 1.00 93.25 97 LYS A N 1
ATOM 731 C CA . LYS A 1 97 ? -12.258 1.259 5.613 1.00 93.25 97 LYS A CA 1
ATOM 732 C C . LYS A 1 97 ? -11.215 1.598 6.674 1.00 93.25 97 LYS A C 1
ATOM 734 O O . LYS A 1 97 ? -10.190 0.928 6.758 1.00 93.25 97 LYS A O 1
ATOM 739 N N . VAL A 1 98 ? -11.478 2.627 7.469 1.00 91.25 98 VAL A N 1
ATOM 740 C CA . VAL A 1 98 ? -10.629 3.017 8.603 1.00 91.25 98 VAL A CA 1
ATOM 741 C C . VAL A 1 98 ? -11.178 2.338 9.855 1.00 91.25 98 VAL A C 1
ATOM 743 O O . VAL A 1 98 ? -12.366 2.477 10.142 1.00 91.25 98 VAL A O 1
ATOM 746 N N . GLU A 1 99 ? -10.359 1.548 10.552 1.00 83.38 99 GLU A N 1
ATOM 747 C CA . GLU A 1 99 ? -10.796 0.809 11.750 1.00 83.38 99 GLU A CA 1
ATOM 748 C C . GLU A 1 99 ? -10.621 1.614 13.039 1.00 83.38 99 GLU A C 1
ATOM 750 O O . GLU A 1 99 ? -11.480 1.551 13.910 1.00 83.38 99 GLU A O 1
ATOM 755 N N . ASN A 1 100 ? -9.549 2.400 13.138 1.00 71.19 100 ASN A N 1
ATOM 756 C CA . ASN A 1 100 ? -9.318 3.332 14.237 1.00 71.19 100 ASN A CA 1
ATOM 757 C C . ASN A 1 100 ? -9.014 4.694 13.627 1.00 71.19 100 ASN A C 1
ATOM 759 O O . ASN A 1 100 ? -7.987 4.828 12.968 1.00 71.19 100 ASN A O 1
ATOM 763 N N . ASN A 1 101 ? -9.898 5.666 13.844 1.00 60.94 101 ASN A N 1
ATOM 764 C CA . ASN A 1 101 ? -9.610 7.063 13.552 1.00 60.94 101 ASN A CA 1
ATOM 765 C C . ASN A 1 101 ? -8.923 7.611 14.804 1.00 60.94 101 ASN A C 1
ATOM 767 O O . ASN A 1 101 ? -9.579 7.821 15.821 1.00 60.94 101 ASN A O 1
ATOM 771 N N . GLN A 1 102 ? -7.596 7.746 14.791 1.00 55.91 102 GLN A N 1
ATOM 772 C CA . GLN A 1 102 ? -6.856 8.114 16.010 1.00 55.91 102 GLN A CA 1
ATOM 773 C C . GLN A 1 102 ? -7.123 9.568 16.467 1.00 55.91 102 GLN A C 1
ATOM 775 O O . GLN A 1 102 ? -6.600 9.999 17.496 1.00 55.91 102 GLN A O 1
ATOM 780 N N . PHE A 1 103 ? -7.941 10.302 15.706 1.00 54.97 103 PHE A N 1
ATOM 781 C CA . PHE A 1 103 ? -8.240 11.723 15.860 1.00 54.97 103 PHE A CA 1
ATOM 782 C C . PHE A 1 103 ? -9.740 12.054 16.011 1.00 54.97 103 PHE A C 1
ATOM 784 O O . PHE A 1 103 ? -10.076 13.238 15.974 1.00 54.97 103 PHE A O 1
ATOM 791 N N . ASP A 1 104 ? -10.613 11.054 16.196 1.00 47.31 104 ASP A N 1
ATOM 792 C CA . ASP A 1 104 ? -12.009 11.245 16.654 1.00 47.31 104 ASP A CA 1
ATOM 793 C C . ASP A 1 104 ? -12.177 10.886 18.141 1.00 47.31 104 ASP A C 1
ATOM 795 O O . ASP A 1 104 ? -11.530 9.915 18.603 1.00 47.31 104 ASP A O 1
#

Radius of 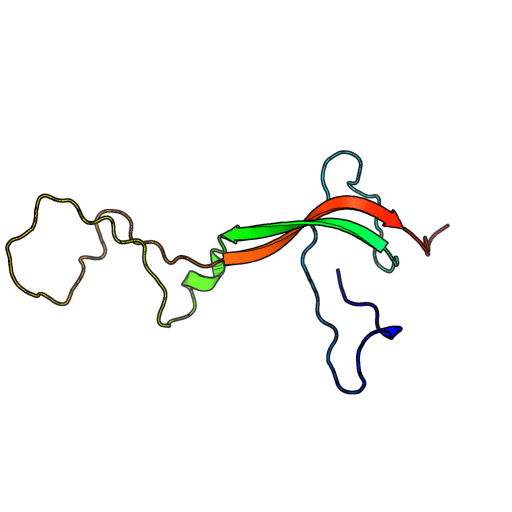gyration: 21.95 Å; chains: 1; bounding box: 43×25×61 Å

Foldseek 3Di:
DWDDPVPDPPPDDIDDAAEDEDDPCPPVDDPPWDKDFDFDKDKDWDPVCVPDDDDFDWDDDDDPPPPDDDDDDDDDPPDDDTDGGDIDIHTYGPDMDTPDPVPD